Protein AF-A0A383DEX1-F1 (afdb_monomer_lite)

Structure (mmCIF, N/CA/C/O backbone):
data_AF-A0A383DEX1-F1
#
_entry.id   AF-A0A383DEX1-F1
#
loop_
_atom_site.group_PDB
_atom_site.id
_atom_site.type_symbol
_atom_site.label_atom_id
_atom_site.label_alt_id
_atom_site.label_comp_id
_atom_site.label_asym_id
_atom_site.label_entity_id
_atom_site.label_seq_id
_atom_site.pdbx_PDB_ins_code
_atom_site.Cartn_x
_atom_site.Cartn_y
_atom_site.Cartn_z
_atom_site.occupancy
_atom_site.B_iso_or_equiv
_atom_site.auth_seq_id
_atom_site.auth_comp_id
_atom_site.auth_asym_id
_atom_site.auth_atom_id
_atom_site.pdbx_PDB_model_num
ATOM 1 N N . MET A 1 1 ? 23.042 -17.515 -33.663 1.00 39.78 1 MET A N 1
ATOM 2 C CA . MET A 1 1 ? 22.088 -17.054 -32.631 1.00 39.78 1 MET A CA 1
ATOM 3 C C . MET A 1 1 ? 22.851 -16.244 -31.591 1.00 39.78 1 MET A C 1
ATOM 5 O O . MET A 1 1 ? 23.691 -16.829 -30.928 1.00 39.78 1 MET A O 1
ATOM 9 N N . ASN A 1 2 ? 22.590 -14.940 -31.452 1.00 43.50 2 ASN A N 1
ATOM 10 C CA . ASN A 1 2 ? 23.137 -14.123 -30.360 1.00 43.50 2 ASN A CA 1
ATOM 11 C C . ASN A 1 2 ? 22.013 -13.827 -29.365 1.00 43.50 2 ASN A C 1
ATOM 13 O O . ASN A 1 2 ? 21.044 -13.162 -29.721 1.00 43.50 2 ASN A O 1
ATOM 17 N N . ARG A 1 3 ? 22.120 -14.338 -28.135 1.00 51.47 3 ARG A N 1
ATOM 18 C CA . ARG A 1 3 ? 21.278 -13.899 -27.017 1.00 51.47 3 ARG A CA 1
ATOM 19 C C . ARG A 1 3 ? 21.967 -12.702 -26.360 1.00 51.47 3 ARG A C 1
ATOM 21 O O . ARG A 1 3 ? 23.003 -12.872 -25.728 1.00 51.47 3 ARG A O 1
ATOM 28 N N . SER A 1 4 ? 21.406 -11.510 -26.547 1.00 60.50 4 SER A N 1
ATOM 29 C CA . SER A 1 4 ? 21.711 -10.323 -25.735 1.00 60.50 4 SER A CA 1
ATOM 30 C C . SER A 1 4 ? 21.402 -10.600 -24.253 1.00 60.50 4 SER A C 1
ATOM 32 O O . SER A 1 4 ? 20.607 -11.508 -23.981 1.00 60.50 4 SER A O 1
ATOM 34 N N . PRO A 1 5 ? 21.998 -9.864 -23.292 1.00 59.72 5 PRO A N 1
ATOM 35 C CA . PRO A 1 5 ? 21.772 -10.126 -21.878 1.00 59.72 5 PRO A CA 1
ATOM 36 C C . PRO A 1 5 ? 20.282 -9.971 -21.587 1.00 59.72 5 PRO A C 1
ATOM 38 O O . PRO A 1 5 ? 19.666 -8.973 -21.962 1.00 59.72 5 PRO A O 1
ATOM 41 N N . SER A 1 6 ? 19.695 -10.981 -20.953 1.00 65.44 6 SER A N 1
ATOM 42 C CA . SER A 1 6 ? 18.350 -10.894 -20.405 1.00 65.44 6 SER A CA 1
ATOM 43 C C . SER A 1 6 ? 18.363 -9.808 -19.333 1.00 65.44 6 SER A C 1
ATOM 45 O O . SER A 1 6 ? 18.872 -10.049 -18.240 1.00 65.44 6 SER A O 1
ATOM 47 N N . SER A 1 7 ? 17.861 -8.615 -19.666 1.00 73.94 7 SER A N 1
ATOM 48 C CA . SER A 1 7 ? 17.524 -7.587 -18.674 1.00 73.94 7 SER A CA 1
ATOM 49 C C . SER A 1 7 ? 16.740 -8.248 -17.539 1.00 73.94 7 SER A C 1
ATOM 51 O O . SER A 1 7 ? 15.950 -9.173 -17.776 1.00 73.94 7 SER A O 1
ATOM 53 N N . ASN A 1 8 ? 17.025 -7.846 -16.301 1.00 82.19 8 ASN A N 1
ATOM 54 C CA . ASN A 1 8 ? 16.366 -8.446 -15.152 1.00 82.19 8 ASN A CA 1
ATOM 55 C C . ASN A 1 8 ? 14.853 -8.236 -15.259 1.00 82.19 8 ASN A C 1
ATOM 57 O O . ASN A 1 8 ? 14.392 -7.182 -15.690 1.00 82.19 8 ASN A O 1
ATOM 61 N N . TRP A 1 9 ? 14.062 -9.223 -14.836 1.00 82.31 9 TRP A N 1
ATOM 62 C CA . TRP A 1 9 ? 12.602 -9.184 -14.997 1.00 82.31 9 TRP A CA 1
ATOM 63 C C . TRP A 1 9 ? 11.951 -7.945 -14.355 1.00 82.31 9 TRP A C 1
ATOM 65 O O . TRP A 1 9 ? 10.937 -7.460 -14.847 1.00 82.31 9 TRP A O 1
ATOM 75 N N . TYR A 1 10 ? 12.534 -7.411 -13.276 1.00 80.25 10 TYR A N 1
ATOM 76 C CA . TYR A 1 10 ? 12.010 -6.225 -12.600 1.00 80.25 10 TYR A CA 1
ATOM 77 C C . TYR A 1 10 ? 12.206 -4.952 -13.436 1.00 80.25 10 TYR A C 1
ATOM 79 O O . TYR A 1 10 ? 11.380 -4.047 -13.383 1.00 80.25 10 TYR A O 1
ATOM 87 N N . GLU A 1 11 ? 13.247 -4.885 -14.266 1.00 77.56 11 GLU A N 1
ATOM 88 C CA . GLU A 1 11 ? 13.489 -3.727 -15.129 1.00 77.56 11 GLU A CA 1
ATOM 89 C C . GLU A 1 11 ? 12.402 -3.603 -16.196 1.00 77.56 11 GLU A C 1
ATOM 91 O O . GLU A 1 11 ? 12.013 -2.492 -16.528 1.00 77.56 11 GLU A O 1
ATOM 96 N N . SER A 1 12 ? 11.865 -4.710 -16.713 1.00 76.88 12 SER A N 1
ATOM 97 C CA . SER A 1 12 ? 10.761 -4.673 -17.679 1.00 76.88 12 SER A CA 1
ATOM 98 C C . SER A 1 12 ? 9.386 -4.543 -17.018 1.00 76.88 12 SER A C 1
ATOM 100 O O . SER A 1 12 ? 8.493 -3.926 -17.597 1.00 76.88 12 SER A O 1
ATOM 102 N N . ALA A 1 13 ? 9.213 -5.082 -15.807 1.00 75.19 13 ALA A N 1
ATOM 103 C CA . ALA A 1 13 ? 7.940 -5.053 -15.087 1.00 75.19 13 ALA A CA 1
ATOM 104 C C . ALA A 1 13 ? 7.557 -3.655 -14.561 1.00 75.19 13 ALA A C 1
ATOM 106 O O . ALA A 1 13 ? 6.372 -3.325 -14.522 1.00 75.19 13 ALA A O 1
ATOM 107 N N . PHE A 1 14 ? 8.537 -2.825 -14.183 1.00 74.38 14 PHE A N 1
ATOM 108 C CA . PHE A 1 14 ? 8.313 -1.526 -13.528 1.00 74.38 14 PHE A CA 1
ATOM 109 C C . PHE A 1 14 ? 8.680 -0.326 -14.421 1.00 74.38 14 PHE A C 1
ATOM 111 O O . PHE A 1 14 ? 9.367 0.602 -14.002 1.00 74.38 14 PHE A O 1
ATOM 118 N N . GLN A 1 15 ? 8.233 -0.347 -15.679 1.00 74.31 15 GLN A N 1
ATOM 119 C CA . GLN A 1 15 ? 8.420 0.749 -16.643 1.00 74.31 15 GLN A CA 1
ATOM 120 C C . GLN A 1 15 ? 7.317 1.819 -16.536 1.00 74.31 15 GLN A C 1
ATOM 122 O O . GLN A 1 15 ? 6.394 1.701 -15.738 1.00 74.31 15 GLN A O 1
ATOM 127 N N . LEU A 1 16 ? 7.372 2.869 -17.364 1.00 67.88 16 LEU A N 1
ATOM 128 C CA . LEU A 1 16 ? 6.411 3.991 -17.361 1.00 67.88 16 LEU A CA 1
ATOM 129 C C . LEU A 1 16 ? 4.929 3.573 -17.407 1.00 67.88 16 LEU A C 1
ATOM 131 O O . LEU A 1 16 ? 4.076 4.250 -16.830 1.00 67.88 16 LEU A O 1
ATOM 135 N N . ASP A 1 17 ? 4.612 2.458 -18.066 1.00 71.25 17 ASP A N 1
ATOM 136 C CA . ASP A 1 17 ? 3.240 1.953 -18.138 1.00 71.25 17 ASP A CA 1
ATOM 137 C C . ASP A 1 17 ? 2.729 1.414 -16.793 1.00 71.25 17 ASP A C 1
ATOM 139 O O . ASP A 1 17 ? 1.522 1.435 -16.556 1.00 71.25 17 ASP A O 1
ATOM 143 N N . TYR A 1 18 ? 3.620 1.045 -15.866 1.00 69.88 18 TYR A N 1
ATOM 144 C CA . TYR A 1 18 ? 3.262 0.686 -14.492 1.00 69.88 18 TYR A CA 1
ATOM 145 C C . TYR A 1 18 ? 2.495 1.828 -13.809 1.00 69.88 18 TYR A C 1
ATOM 147 O O . TYR A 1 18 ? 1.399 1.627 -13.291 1.00 69.88 18 TYR A O 1
ATOM 155 N N . LEU A 1 19 ? 2.996 3.064 -13.909 1.00 68.62 19 LEU A N 1
ATOM 156 C CA . LEU A 1 19 ? 2.334 4.240 -13.330 1.00 68.62 19 LEU A CA 1
ATOM 157 C C . LEU A 1 19 ? 0.987 4.546 -14.001 1.00 68.62 19 LEU A C 1
ATOM 159 O O . LEU A 1 19 ? 0.058 5.025 -13.352 1.00 68.62 19 LEU A O 1
ATOM 163 N N . ARG A 1 20 ? 0.847 4.248 -15.299 1.00 70.50 20 ARG A N 1
ATOM 164 C CA . ARG A 1 20 ? -0.425 4.422 -16.020 1.00 70.50 20 ARG A CA 1
ATOM 165 C C . ARG A 1 20 ? -1.474 3.418 -15.570 1.00 70.50 20 ARG A C 1
ATOM 167 O O . ARG A 1 20 ? -2.617 3.809 -15.347 1.00 70.50 20 ARG A O 1
ATOM 174 N N . VAL A 1 21 ? -1.088 2.151 -15.422 1.00 69.12 21 VAL A N 1
ATOM 175 C CA . VAL A 1 21 ? -1.987 1.097 -14.941 1.00 69.12 21 VAL A CA 1
ATOM 176 C C . VAL A 1 21 ? -2.416 1.388 -13.508 1.00 69.12 21 VAL A C 1
ATOM 178 O O . VAL A 1 21 ? -3.590 1.238 -13.209 1.00 69.12 21 VAL A O 1
ATOM 181 N N . TYR A 1 22 ? -1.529 1.882 -12.644 1.00 69.44 22 TYR A N 1
ATOM 182 C CA . TYR A 1 22 ? -1.842 2.107 -11.229 1.00 69.44 22 TYR A CA 1
ATOM 183 C C . TYR A 1 22 ? -2.563 3.426 -10.913 1.00 69.44 22 TYR A C 1
ATOM 185 O O . TYR A 1 22 ? -2.990 3.618 -9.781 1.00 69.44 22 TYR A O 1
ATOM 193 N N . LYS A 1 23 ? -2.799 4.300 -11.900 1.00 69.12 23 LYS A N 1
ATOM 194 C CA . LYS A 1 23 ? -3.430 5.620 -11.702 1.00 69.12 23 LYS A CA 1
ATOM 195 C C . LYS A 1 23 ? -4.833 5.582 -11.067 1.00 69.12 23 LYS A C 1
ATOM 197 O O . LYS A 1 23 ? -5.277 6.578 -10.510 1.00 69.12 23 LYS A O 1
ATOM 202 N N . HIS A 1 24 ? -5.559 4.474 -11.204 1.00 71.06 24 HIS A N 1
ATOM 203 C CA . HIS A 1 24 ? -6.919 4.332 -10.667 1.00 71.06 24 HIS A CA 1
ATOM 204 C C . HIS A 1 24 ? -6.954 3.927 -9.188 1.00 71.06 24 HIS A C 1
ATOM 206 O O . HIS A 1 24 ? -8.021 3.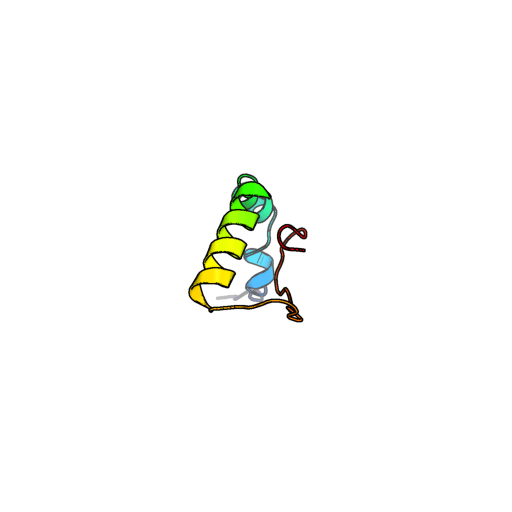980 -8.582 1.00 71.06 24 HIS A O 1
ATOM 212 N N . ARG A 1 25 ? -5.813 3.517 -8.623 1.00 73.75 25 ARG A N 1
ATOM 213 C CA . ARG A 1 25 ? -5.698 3.166 -7.208 1.00 73.75 25 ARG A CA 1
ATOM 214 C C . ARG A 1 25 ? -5.680 4.452 -6.392 1.00 73.75 25 ARG A C 1
ATOM 216 O O . ARG A 1 25 ? -4.966 5.388 -6.740 1.00 73.75 25 ARG A O 1
ATOM 223 N N . ASN A 1 26 ? -6.474 4.499 -5.332 1.00 77.75 26 ASN A N 1
ATOM 224 C CA . ASN A 1 26 ? -6.594 5.661 -4.456 1.00 77.75 26 ASN A CA 1
ATOM 225 C C . ASN A 1 26 ? -6.760 5.236 -2.989 1.00 77.75 26 ASN A C 1
ATOM 227 O O . ASN A 1 26 ? -6.979 4.057 -2.693 1.00 77.75 26 ASN A O 1
ATOM 231 N N . ASP A 1 27 ? -6.675 6.213 -2.090 1.00 81.25 27 ASP A N 1
ATOM 232 C CA . ASP A 1 27 ? -6.709 6.005 -0.638 1.00 81.25 27 ASP A CA 1
ATOM 233 C C . ASP A 1 27 ? -8.030 5.385 -0.153 1.00 81.25 27 ASP A C 1
ATOM 235 O O . ASP A 1 27 ? -8.044 4.617 0.809 1.00 81.25 27 ASP A O 1
ATOM 239 N N . ASP A 1 28 ? -9.145 5.654 -0.840 1.00 85.50 28 ASP A N 1
ATOM 240 C CA . ASP A 1 28 ? -10.448 5.075 -0.494 1.00 85.50 28 A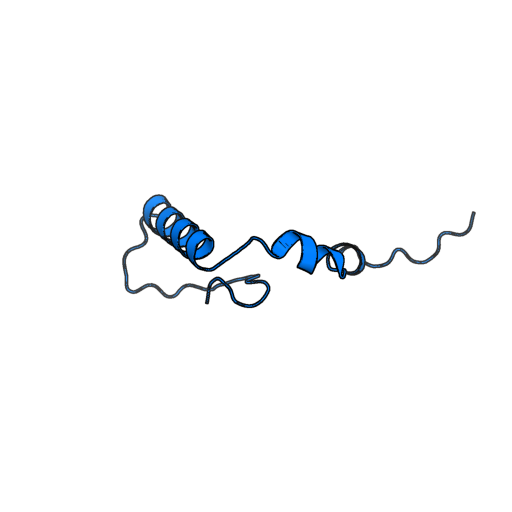SP A CA 1
ATOM 241 C C . ASP A 1 28 ? -10.483 3.561 -0.748 1.00 85.50 28 ASP A C 1
ATOM 243 O O . ASP A 1 28 ? -11.051 2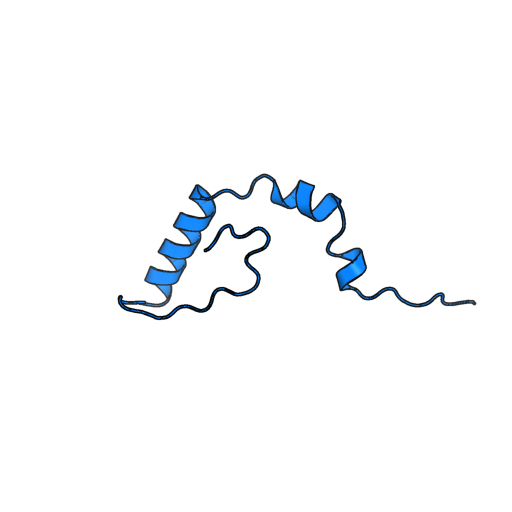.798 0.039 1.00 85.50 28 ASP A O 1
ATOM 247 N N . GLU A 1 29 ? -9.888 3.103 -1.853 1.00 85.31 29 GLU A N 1
ATOM 248 C CA . GLU A 1 29 ? -9.723 1.676 -2.139 1.00 85.31 29 GLU A CA 1
ATOM 249 C C . GLU A 1 29 ? -8.738 1.034 -1.155 1.00 85.31 29 GLU A C 1
ATOM 251 O O . GLU A 1 29 ? -8.997 -0.063 -0.654 1.00 85.31 29 GLU A O 1
ATOM 256 N N . ALA A 1 30 ? -7.639 1.729 -0.846 1.00 84.44 30 ALA A N 1
ATOM 257 C CA . ALA A 1 30 ? -6.639 1.268 0.108 1.00 84.44 30 ALA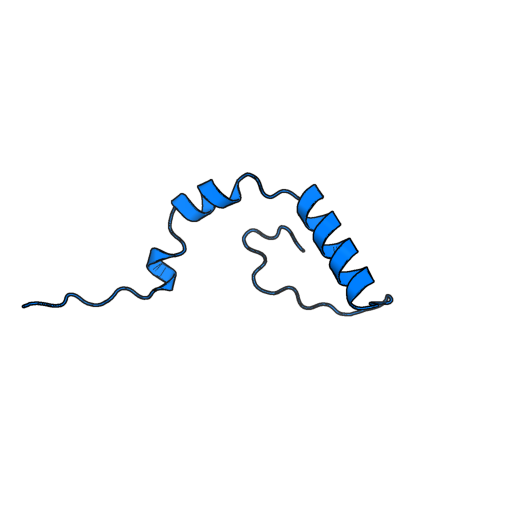 A CA 1
ATOM 258 C C . ALA A 1 30 ? -7.247 1.056 1.502 1.00 84.44 30 ALA A C 1
ATOM 260 O O . ALA A 1 30 ? -7.067 -0.014 2.082 1.00 84.44 30 ALA A O 1
ATOM 261 N N . ARG A 1 31 ? -8.052 2.005 2.000 1.00 86.00 31 ARG A N 1
ATOM 262 C CA . ARG A 1 31 ? -8.734 1.882 3.297 1.00 86.00 31 ARG A CA 1
ATOM 263 C C . ARG A 1 31 ? -9.642 0.655 3.352 1.00 86.00 31 ARG A C 1
ATOM 265 O O . ARG A 1 31 ? -9.512 -0.143 4.269 1.00 86.00 31 ARG A O 1
ATOM 272 N N . LYS A 1 32 ? -10.468 0.426 2.325 1.00 90.50 32 LYS A N 1
ATOM 273 C CA . LYS A 1 32 ? -11.336 -0.768 2.256 1.00 90.50 32 LYS A CA 1
ATOM 274 C C . LYS A 1 32 ? -10.546 -2.079 2.270 1.00 90.50 32 LYS A C 1
ATOM 276 O O . LYS A 1 32 ? -11.023 -3.073 2.810 1.00 90.50 32 LYS A O 1
ATOM 281 N N . GLN A 1 33 ? -9.364 -2.102 1.653 1.00 89.56 33 GLN A N 1
ATOM 282 C CA . GLN A 1 33 ? -8.483 -3.274 1.660 1.00 89.56 33 GLN A CA 1
ATOM 283 C C . GLN A 1 33 ? -7.905 -3.530 3.053 1.00 89.56 33 GLN A C 1
ATOM 285 O O . GLN A 1 33 ? -7.878 -4.680 3.485 1.00 89.56 33 GLN A O 1
ATOM 290 N N . ILE A 1 34 ? -7.481 -2.476 3.754 1.00 87.06 34 ILE A N 1
ATOM 291 C CA . ILE A 1 34 ? -6.973 -2.577 5.126 1.00 87.06 34 ILE A CA 1
ATOM 292 C C . ILE A 1 34 ? -8.079 -3.002 6.093 1.00 87.06 34 ILE A C 1
ATOM 294 O O . ILE A 1 34 ? -7.845 -3.911 6.886 1.00 87.06 34 ILE A O 1
ATOM 298 N N . ASP A 1 35 ? -9.280 -2.429 5.988 1.00 89.44 35 ASP A N 1
ATOM 299 C CA . ASP A 1 35 ? -10.432 -2.817 6.814 1.00 89.44 35 ASP A CA 1
ATOM 300 C C . ASP A 1 35 ? -10.737 -4.313 6.634 1.00 89.44 35 ASP A C 1
ATOM 302 O O . ASP A 1 35 ? -10.779 -5.071 7.601 1.00 89.44 35 ASP A O 1
ATOM 306 N N . PHE A 1 36 ? -10.828 -4.773 5.380 1.00 92.94 36 PHE A N 1
ATOM 307 C CA . PHE A 1 36 ? -11.049 -6.186 5.075 1.00 92.94 36 PHE A CA 1
ATOM 308 C C . PHE A 1 36 ? -9.950 -7.094 5.642 1.00 92.94 36 PHE A C 1
ATOM 310 O O . PHE A 1 36 ? -10.255 -8.151 6.189 1.00 92.94 36 PHE A O 1
ATOM 317 N N . LEU A 1 37 ? -8.677 -6.716 5.496 1.00 90.25 37 LEU A N 1
ATOM 318 C CA . LEU A 1 37 ? -7.557 -7.511 6.004 1.00 90.25 37 LEU A CA 1
ATOM 319 C C . LEU A 1 37 ? -7.561 -7.582 7.530 1.00 90.25 37 LEU A C 1
ATOM 321 O O . LEU A 1 37 ? -7.337 -8.654 8.084 1.00 90.25 37 LEU A O 1
ATOM 325 N N . THR A 1 38 ? -7.836 -6.461 8.193 1.00 89.50 38 THR A N 1
ATOM 326 C CA . THR A 1 38 ? -7.895 -6.365 9.656 1.00 89.50 38 THR A CA 1
ATOM 327 C C . THR A 1 38 ? -8.993 -7.272 10.201 1.00 89.50 38 THR A C 1
ATOM 329 O O . THR A 1 38 ? -8.727 -8.084 11.089 1.00 89.50 38 THR A O 1
ATOM 332 N N . ASP A 1 39 ? -10.181 -7.223 9.595 1.00 91.19 39 ASP A N 1
ATOM 333 C CA . ASP A 1 39 ? -11.316 -8.071 9.963 1.00 91.19 39 ASP A CA 1
ATOM 334 C C . ASP A 1 39 ? -11.040 -9.553 9.678 1.00 91.19 39 ASP A C 1
ATOM 336 O O . ASP A 1 39 ? -11.254 -10.413 10.533 1.00 91.19 39 ASP A O 1
ATOM 340 N N . ALA A 1 40 ? -10.538 -9.874 8.482 1.00 94.25 40 ALA A N 1
ATOM 341 C CA . ALA A 1 40 ? -10.301 -11.255 8.061 1.00 94.25 40 ALA A CA 1
ATOM 342 C C . ALA A 1 40 ? -9.203 -11.950 8.878 1.00 94.25 40 ALA A C 1
ATOM 344 O O . ALA A 1 40 ? -9.247 -13.168 9.060 1.00 94.25 40 ALA A O 1
ATOM 345 N N . LEU A 1 41 ? -8.213 -11.190 9.348 1.00 90.88 41 LEU A N 1
ATOM 346 C CA . LEU A 1 41 ? -7.105 -11.692 10.157 1.00 90.88 41 LEU A CA 1
ATOM 347 C C . LEU A 1 41 ? -7.371 -11.588 11.667 1.00 90.88 41 LEU A C 1
ATOM 349 O O . LEU A 1 41 ? -6.575 -12.113 12.443 1.00 90.88 41 LEU A O 1
ATOM 353 N N . GLY A 1 42 ? -8.472 -10.951 12.085 1.00 91.00 42 GLY A N 1
ATOM 354 C CA . GLY A 1 42 ? -8.815 -10.767 13.497 1.00 91.00 42 GLY A CA 1
ATOM 355 C C . GLY A 1 42 ? -7.785 -9.922 14.248 1.00 91.00 42 GLY A C 1
ATOM 356 O O . GLY A 1 42 ? -7.402 -10.257 15.367 1.00 91.00 42 GLY A O 1
ATOM 357 N N . LEU A 1 43 ? -7.277 -8.873 13.603 1.00 89.06 43 LEU A N 1
ATOM 358 C CA . LEU A 1 43 ? -6.256 -7.997 14.167 1.00 89.06 43 LEU A CA 1
ATOM 359 C C . LEU A 1 43 ? -6.884 -7.012 15.164 1.00 89.06 43 LEU A C 1
ATOM 361 O O . LEU A 1 43 ? -7.734 -6.206 14.794 1.00 89.06 43 LEU A O 1
ATOM 365 N N . GLU A 1 44 ? -6.433 -7.041 16.419 1.00 85.25 44 GLU A N 1
ATOM 366 C CA . GLU A 1 44 ? -6.877 -6.116 17.468 1.00 85.25 44 GLU A CA 1
ATOM 367 C C . GLU A 1 44 ? -5.766 -5.127 17.869 1.00 85.25 44 GLU A C 1
ATOM 369 O O . GLU A 1 44 ? -4.676 -5.563 18.238 1.00 85.25 44 GLU A O 1
ATOM 374 N N . PRO A 1 45 ? -6.007 -3.803 17.845 1.00 80.06 45 PRO A N 1
ATOM 375 C CA . PRO A 1 45 ? -5.021 -2.811 18.278 1.00 80.06 45 PRO A CA 1
ATOM 376 C C . PRO A 1 45 ? -4.665 -2.899 19.781 1.00 80.06 45 PRO A C 1
ATOM 378 O O . PRO A 1 45 ? -5.537 -3.217 20.592 1.00 80.06 45 PRO A O 1
ATOM 381 N N . PRO A 1 46 ? -3.444 -2.493 20.198 1.00 79.75 46 PRO A N 1
ATOM 382 C CA . PRO A 1 46 ? -2.361 -1.971 19.364 1.00 79.75 46 PRO A CA 1
ATOM 383 C C . PRO A 1 46 ? -1.535 -3.092 18.717 1.00 79.75 46 PRO A C 1
ATOM 385 O O . PRO A 1 46 ? -1.166 -4.065 19.372 1.00 79.75 46 PRO A O 1
ATOM 388 N N . LEU A 1 47 ? -1.206 -2.918 17.437 1.00 82.62 47 LEU A N 1
ATOM 389 C CA . LEU A 1 47 ? -0.391 -3.846 16.656 1.00 82.62 47 LEU A CA 1
ATOM 390 C C . LEU A 1 47 ? 0.690 -3.079 15.904 1.00 82.62 47 LEU A C 1
ATOM 392 O O . LEU A 1 47 ? 0.401 -2.065 15.269 1.00 82.62 47 LEU A O 1
ATOM 396 N N . ASP A 1 48 ? 1.907 -3.611 15.930 1.00 83.75 48 ASP A N 1
ATOM 397 C CA . ASP A 1 48 ? 2.985 -3.153 15.065 1.00 83.75 48 ASP A CA 1
ATOM 398 C C . ASP A 1 48 ? 2.873 -3.876 13.721 1.00 83.75 48 ASP A C 1
ATOM 400 O O . ASP A 1 48 ? 3.024 -5.098 13.634 1.00 83.75 48 ASP A O 1
ATOM 404 N N . VAL A 1 49 ? 2.584 -3.118 12.666 1.00 82.88 49 VAL A N 1
ATOM 405 C CA . VAL A 1 49 ? 2.430 -3.641 11.306 1.00 82.88 49 VAL A CA 1
ATOM 406 C C . VAL A 1 49 ? 3.614 -3.196 10.461 1.00 82.88 49 VAL A C 1
ATOM 408 O O . VAL A 1 49 ? 4.014 -2.033 10.486 1.00 82.88 49 VAL A O 1
ATOM 411 N N . PHE A 1 50 ? 4.173 -4.131 9.695 1.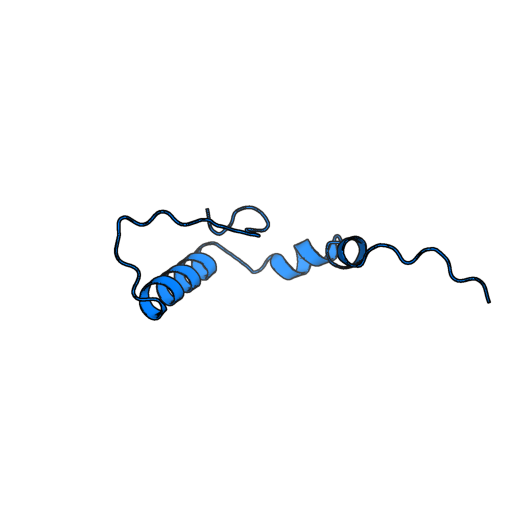00 81.88 50 PHE A N 1
ATOM 412 C CA . PHE A 1 50 ? 5.223 -3.845 8.727 1.00 81.88 50 PHE A CA 1
ATOM 413 C C . PHE A 1 50 ? 4.627 -3.805 7.320 1.00 81.88 50 PHE A C 1
ATOM 415 O O . PHE A 1 50 ? 4.280 -4.846 6.760 1.00 81.88 50 PHE A O 1
ATOM 422 N N . ASP A 1 51 ? 4.497 -2.602 6.765 1.00 80.75 51 ASP A N 1
ATOM 423 C CA . ASP A 1 51 ? 4.046 -2.411 5.389 1.00 80.75 51 ASP A CA 1
ATOM 424 C C . ASP A 1 51 ? 5.199 -2.687 4.404 1.00 80.75 51 ASP A C 1
ATOM 426 O O . ASP A 1 51 ? 6.294 -2.130 4.513 1.00 80.75 51 ASP A O 1
ATOM 430 N N . LEU A 1 52 ? 4.959 -3.583 3.444 1.00 77.50 52 LEU A N 1
ATOM 431 C CA . LEU A 1 52 ? 5.921 -3.996 2.427 1.00 77.50 52 LEU A CA 1
ATOM 432 C C . LEU A 1 52 ? 5.336 -3.787 1.034 1.00 77.50 52 LEU A C 1
ATOM 434 O O . LEU A 1 52 ? 4.293 -4.340 0.690 1.00 77.50 52 LEU A O 1
ATOM 438 N N . SER A 1 53 ? 6.119 -3.153 0.157 1.00 67.81 53 SER A N 1
ATOM 439 C CA . SER A 1 53 ? 5.787 -2.965 -1.269 1.00 67.81 53 SER A CA 1
ATOM 440 C C . SER A 1 53 ? 4.656 -1.948 -1.525 1.00 67.81 53 SER A C 1
ATOM 442 O O . SER A 1 53 ? 3.852 -2.122 -2.443 1.00 67.81 53 SER A O 1
ATOM 444 N N . CYS A 1 54 ? 4.619 -0.853 -0.758 1.00 63.16 54 CYS A N 1
ATOM 445 C CA . CYS A 1 54 ? 3.567 0.182 -0.757 1.00 63.16 54 CYS A CA 1
ATOM 446 C C . CYS A 1 54 ? 3.375 0.909 -2.107 1.00 63.16 54 CYS A C 1
ATOM 448 O O . CYS A 1 54 ? 2.404 1.645 -2.299 1.00 63.16 54 CYS A O 1
ATOM 450 N N . GLY A 1 55 ? 4.285 0.722 -3.068 1.00 69.56 55 GLY A N 1
ATOM 451 C CA . GLY A 1 55 ? 4.306 1.500 -4.305 1.00 69.56 55 GLY A CA 1
ATOM 452 C C . GLY A 1 55 ? 4.738 2.936 -4.015 1.00 69.56 55 GLY A C 1
ATOM 453 O O . GLY A 1 55 ? 5.871 3.141 -3.594 1.00 69.56 55 GLY A O 1
ATOM 454 N N . ASP A 1 56 ? 3.853 3.913 -4.228 1.00 62.91 56 ASP A N 1
ATOM 455 C CA . ASP A 1 56 ? 4.122 5.329 -3.929 1.00 62.91 56 ASP A CA 1
ATOM 456 C C . ASP A 1 56 ? 3.811 5.749 -2.476 1.00 62.91 56 ASP A C 1
ATOM 458 O O . ASP A 1 56 ? 3.987 6.917 -2.146 1.00 62.91 56 ASP A O 1
ATOM 462 N N . GLY A 1 57 ? 3.386 4.816 -1.613 1.00 61.81 57 GLY A N 1
ATOM 463 C CA . GLY A 1 57 ? 3.071 5.098 -0.203 1.00 61.81 57 GLY A CA 1
ATOM 464 C C . GLY A 1 57 ? 1.583 5.072 0.164 1.00 61.81 57 GLY A C 1
ATOM 465 O O . GLY A 1 57 ? 1.217 5.524 1.239 1.00 61.81 57 GLY A O 1
ATOM 466 N N . ARG A 1 58 ? 0.713 4.513 -0.684 1.00 58.38 58 ARG A N 1
ATOM 467 C CA . ARG A 1 58 ? -0.757 4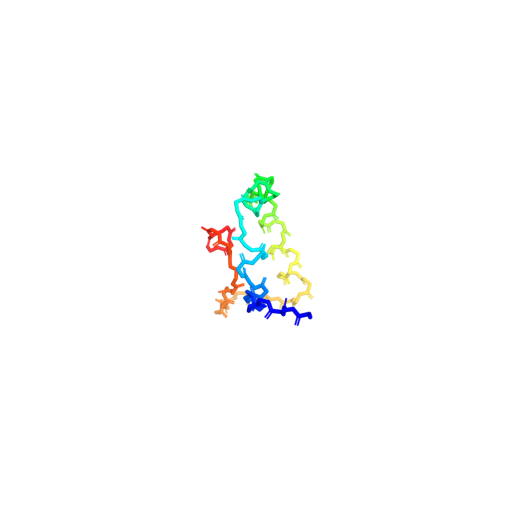.481 -0.492 1.00 58.38 58 ARG A CA 1
ATOM 468 C C . ARG A 1 58 ? -1.310 3.705 0.724 1.00 58.38 58 ARG A C 1
ATOM 470 O O . ARG A 1 58 ? -2.524 3.655 0.902 1.00 58.38 58 ARG A O 1
ATOM 477 N N . HIS A 1 59 ? -0.466 3.011 1.485 1.00 56.59 59 HIS A N 1
ATOM 478 C CA . HIS A 1 59 ? -0.855 2.128 2.602 1.00 56.59 59 HIS A CA 1
ATOM 479 C C . HIS A 1 59 ? -0.186 2.505 3.935 1.00 56.59 59 HIS A C 1
ATOM 481 O O . HIS A 1 59 ? -0.363 1.796 4.925 1.00 56.59 59 HIS A O 1
ATOM 487 N N . SER A 1 60 ? 0.553 3.620 3.942 1.00 56.66 60 SER A N 1
ATOM 488 C CA . SER A 1 60 ? 1.327 4.151 5.071 1.00 56.66 60 SER A CA 1
ATOM 489 C C . SER A 1 60 ? 0.538 5.126 5.943 1.00 56.66 60 SER A C 1
ATOM 491 O O . SER A 1 60 ? -0.389 5.786 5.421 1.00 56.66 60 SER A O 1
#

pLDDT: mean 75.59, std 12.27, range [39.78, 94.25]

Foldseek 3Di:
DDDDDDDPPVVVVPDPVVCVVCVPDALVVLVVVVVVVCVVVVPDPPDDDDDDPCPVPSND

Secondary structure (DSSP, 8-state):
--------HHHHHTSHHHHHHHTT--HHHHHHHHHHHHHHHT--SS--------TTTTT-

Organism: NCBI:txid408172

Sequence (60 aa):
MNRSPSSNWYESAFQLDYLRVYKHRNDDEARKQIDFLTDALGLEPPLDVFDLSCGDGRHS

Radius of gyration: 17.36 Å; chains: 1; bounding box: 34×23×52 Å